Protein AF-A0A2T6C7V6-F1 (afdb_monomer)

InterPro domains:
  IPR012310 DNA ligase, ATP-dependent, central [PF01068] (14-71)

Secondary structure (DSSP, 8-state):
-GGG-GGG--TTSPTTEEEEEEEE-B-TTS-B-HHHHHHHHH---HHHHHHHHHHS--EEEEEEEEEETTEE--

Solvent-accessible surface area (backbone atoms only — not comparable to full-atom values): 4650 Å² total; per-residue (Å²): 117,71,89,54,43,68,83,72,69,58,80,84,62,71,85,61,62,41,72,40,65,47,78,40,22,59,48,102,85,68,46,81,33,68,66,58,33,50,50,57,74,67,51,74,54,67,70,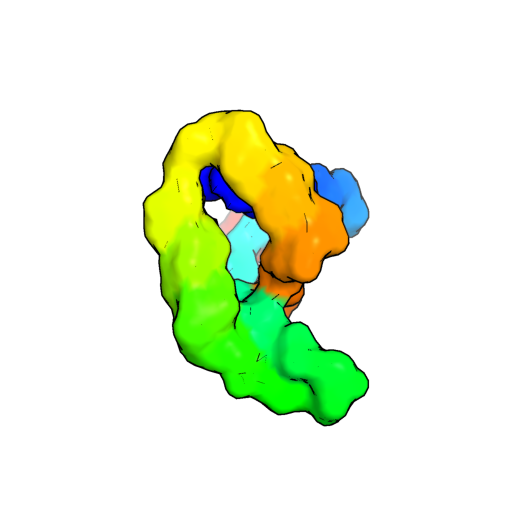58,31,61,54,36,51,74,77,60,50,74,44,80,49,72,80,45,64,43,31,47,80,91,44,76,49,134

Structure (mmCIF, N/CA/C/O backbone):
data_AF-A0A2T6C7V6-F1
#
_entry.id   AF-A0A2T6C7V6-F1
#
loop_
_atom_site.group_PDB
_atom_site.id
_atom_site.type_symbol
_atom_site.label_atom_id
_atom_site.label_alt_id
_atom_site.label_comp_id
_atom_site.label_asym_id
_atom_site.label_entity_id
_atom_site.label_seq_id
_atom_site.pdbx_PDB_ins_code
_atom_site.Cartn_x
_atom_site.Cartn_y
_atom_site.Cartn_z
_atom_site.occupancy
_atom_site.B_iso_or_equiv
_atom_site.auth_seq_id
_atom_site.auth_comp_id
_atom_site.auth_asym_id
_atom_site.auth_atom_id
_atom_site.pdbx_PDB_model_num
ATOM 1 N N . MET A 1 1 ? 6.370 10.982 0.186 1.00 81.56 1 MET A N 1
ATOM 2 C CA . MET A 1 1 ? 5.831 9.611 0.053 1.00 81.56 1 MET A CA 1
ATOM 3 C C . MET A 1 1 ? 4.703 9.554 -0.972 1.00 81.56 1 MET A C 1
ATOM 5 O O . MET A 1 1 ? 4.811 8.746 -1.876 1.00 81.56 1 MET A O 1
ATOM 9 N N . THR A 1 2 ? 3.703 10.440 -0.906 1.00 89.75 2 THR A N 1
ATOM 10 C CA . THR A 1 2 ? 2.492 10.437 -1.759 1.00 89.75 2 THR A CA 1
ATOM 11 C C . THR A 1 2 ? 2.736 10.347 -3.269 1.00 89.75 2 THR A C 1
ATOM 13 O O . THR A 1 2 ? 2.128 9.525 -3.941 1.00 89.75 2 THR A O 1
ATOM 16 N N . HIS A 1 3 ? 3.677 11.122 -3.819 1.00 92.81 3 HIS A N 1
ATOM 17 C CA . HIS A 1 3 ? 3.980 11.106 -5.261 1.00 92.81 3 HIS A CA 1
ATOM 18 C C . HIS A 1 3 ? 4.545 9.769 -5.777 1.00 92.81 3 HIS A C 1
ATOM 20 O O . HIS A 1 3 ? 4.699 9.602 -6.981 1.00 92.81 3 HIS A O 1
ATOM 26 N N . ARG A 1 4 ? 4.910 8.846 -4.879 1.00 94.75 4 ARG A N 1
ATOM 27 C CA . ARG A 1 4 ? 5.505 7.545 -5.222 1.00 94.75 4 ARG A CA 1
ATOM 28 C C . ARG A 1 4 ? 4.458 6.462 -5.462 1.00 94.75 4 ARG A C 1
ATOM 30 O O . ARG A 1 4 ? 4.821 5.405 -5.965 1.00 94.75 4 ARG A O 1
ATOM 37 N N . PHE A 1 5 ? 3.200 6.750 -5.131 1.00 94.88 5 PHE A N 1
ATOM 38 C CA . PHE A 1 5 ? 2.067 5.849 -5.310 1.00 94.88 5 PHE A CA 1
ATOM 39 C C . PHE A 1 5 ? 0.929 6.570 -6.052 1.00 94.88 5 PHE A C 1
ATOM 41 O O . PHE A 1 5 ? -0.065 6.945 -5.424 1.00 94.88 5 PHE A O 1
ATOM 48 N N . PRO A 1 6 ? 1.098 6.894 -7.350 1.00 93.12 6 PRO A N 1
ATOM 49 C CA . PRO A 1 6 ? 0.047 7.528 -8.143 1.00 93.12 6 PRO A CA 1
ATOM 50 C C . PRO A 1 6 ? -1.260 6.728 -8.142 1.00 93.12 6 PRO A C 1
ATOM 52 O O . PRO A 1 6 ? -2.324 7.338 -8.059 1.00 93.12 6 PRO A O 1
ATOM 55 N N . GLU A 1 7 ? -1.183 5.395 -8.134 1.00 91.50 7 GLU A N 1
ATOM 56 C CA . GLU A 1 7 ? -2.345 4.506 -8.076 1.00 91.50 7 GLU A CA 1
ATOM 57 C C . GLU A 1 7 ? -3.204 4.684 -6.812 1.00 91.50 7 GLU A C 1
ATOM 59 O O . GLU A 1 7 ? -4.383 4.348 -6.821 1.00 91.50 7 GLU A O 1
ATOM 64 N N . LEU A 1 8 ? -2.647 5.246 -5.731 1.00 91.88 8 LEU A N 1
ATOM 65 C CA . LEU A 1 8 ? -3.365 5.480 -4.472 1.00 91.88 8 LEU A CA 1
ATOM 66 C C . LEU A 1 8 ? -3.960 6.886 -4.359 1.00 91.88 8 LEU A C 1
ATOM 68 O O . LEU A 1 8 ? -4.590 7.206 -3.353 1.00 91.88 8 LEU A O 1
ATOM 72 N N . GLN A 1 9 ? -3.770 7.750 -5.357 1.00 88.75 9 GLN A N 1
ATOM 73 C CA . GLN A 1 9 ? -4.329 9.108 -5.356 1.00 88.75 9 GLN A CA 1
ATOM 74 C C . GLN A 1 9 ? -5.789 9.127 -5.833 1.00 88.75 9 GLN A C 1
ATOM 76 O O . GLN A 1 9 ? -6.224 10.069 -6.497 1.00 88.75 9 GLN A O 1
ATOM 81 N N . ASP A 1 10 ? -6.542 8.079 -5.500 1.00 76.94 10 ASP A N 1
ATOM 82 C CA . ASP A 1 10 ? -7.928 7.920 -5.909 1.00 76.94 10 ASP A CA 1
ATOM 83 C C . ASP A 1 10 ? -8.820 8.994 -5.269 1.00 76.94 10 ASP A C 1
ATOM 85 O O . ASP A 1 10 ? -8.860 9.195 -4.053 1.00 76.94 10 ASP A O 1
ATOM 89 N N . SER A 1 11 ? -9.577 9.678 -6.122 1.00 72.00 11 SER A N 1
ATOM 90 C CA . SER A 1 11 ? -10.582 10.665 -5.735 1.00 72.00 11 SER A CA 1
ATOM 91 C C . SER A 1 11 ? -11.833 10.069 -5.076 1.00 72.00 11 SER A C 1
ATOM 93 O O . SER A 1 11 ? -12.652 10.83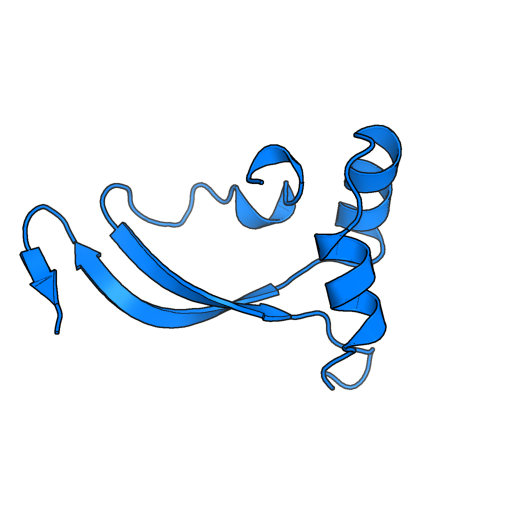0 -4.559 1.00 72.00 11 SER A O 1
ATOM 95 N N . SER A 1 12 ? -12.004 8.743 -5.103 1.00 85.81 12 SER A N 1
ATOM 96 C CA . SER A 1 12 ? -13.177 8.054 -4.554 1.00 85.81 12 SER A CA 1
ATOM 97 C C . SER A 1 12 ? -13.231 8.064 -3.021 1.00 85.81 12 SER A C 1
ATOM 99 O O . SER A 1 12 ? -14.322 8.010 -2.448 1.00 85.81 12 SER A O 1
ATOM 101 N N . ILE A 1 13 ? -12.083 8.192 -2.341 1.00 85.44 13 ILE A N 1
ATOM 102 C CA . ILE A 1 13 ? -12.022 8.235 -0.877 1.00 85.44 13 ILE A CA 1
ATOM 103 C C . ILE A 1 13 ? -12.480 9.619 -0.378 1.00 85.44 13 ILE A C 1
ATOM 105 O O . ILE A 1 13 ? -11.906 10.644 -0.767 1.00 85.44 13 ILE A O 1
ATOM 109 N N . PRO A 1 14 ? -13.488 9.694 0.514 1.00 87.69 14 PRO A N 1
ATOM 110 C CA . PRO A 1 14 ? -13.957 10.963 1.056 1.00 87.69 14 PRO A CA 1
ATOM 111 C C . PRO A 1 14 ? -12.856 11.752 1.772 1.00 87.69 14 PRO A C 1
ATOM 113 O O . PRO A 1 14 ? -12.043 11.214 2.523 1.00 87.69 14 PRO A O 1
ATOM 116 N N . LYS A 1 15 ? -12.871 13.076 1.607 1.00 90.50 15 LYS A N 1
ATOM 117 C CA . LYS A 1 15 ? -11.961 13.964 2.342 1.00 90.50 15 LYS A CA 1
ATOM 118 C C . LYS A 1 15 ? -12.259 13.954 3.844 1.00 90.50 15 LYS A C 1
ATOM 120 O O . LYS A 1 15 ? -13.412 13.841 4.261 1.00 90.50 15 LYS A O 1
ATOM 125 N N . GLY A 1 16 ? -11.216 14.198 4.639 1.00 93.19 16 GLY A N 1
ATOM 126 C CA . GLY A 1 16 ? -11.320 14.311 6.097 1.00 93.19 16 GLY A CA 1
ATOM 127 C C . GLY A 1 16 ? -11.329 12.968 6.823 1.00 93.19 16 GLY A C 1
ATOM 128 O O . GLY A 1 16 ? -11.855 12.904 7.932 1.00 93.19 16 GLY A O 1
ATOM 129 N N . LEU A 1 17 ? -10.778 11.930 6.188 1.00 94.50 17 LEU A N 1
ATOM 130 C CA . LEU A 1 17 ? -10.511 10.618 6.767 1.00 94.50 17 LEU A CA 1
ATOM 131 C C . LEU A 1 17 ? -9.016 10.476 7.085 1.00 94.50 17 LEU A C 1
ATOM 133 O O . LEU A 1 17 ? -8.176 10.958 6.323 1.00 94.50 17 LEU A O 1
ATOM 137 N N . VAL A 1 18 ? -8.695 9.783 8.175 1.00 95.31 18 VAL A N 1
ATOM 138 C CA . VAL A 1 18 ? -7.373 9.184 8.405 1.00 95.31 18 VAL A CA 1
ATOM 139 C C . VAL A 1 18 ? -7.595 7.693 8.582 1.00 95.31 18 VAL A C 1
ATOM 141 O O . VAL A 1 18 ? -8.303 7.283 9.498 1.00 95.31 18 VAL A O 1
ATOM 144 N N . LEU A 1 19 ? -7.027 6.912 7.673 1.00 94.88 19 LEU A N 1
ATOM 145 C CA . LEU A 1 19 ? -7.108 5.459 7.665 1.00 94.88 19 LEU A CA 1
ATOM 146 C C . LEU A 1 19 ? -5.748 4.900 8.072 1.00 94.88 19 LEU A C 1
ATOM 148 O O . LEU A 1 19 ? -4.720 5.450 7.665 1.00 94.88 19 LEU A O 1
ATOM 152 N N . ASP A 1 20 ? -5.759 3.829 8.856 1.00 96.25 20 ASP A N 1
ATOM 153 C CA . ASP A 1 20 ? -4.580 3.003 9.085 1.00 96.25 20 ASP A CA 1
ATOM 154 C C . ASP A 1 20 ? -4.677 1.726 8.253 1.00 96.25 20 ASP A C 1
ATOM 156 O O . ASP A 1 20 ? -5.755 1.159 8.034 1.00 96.25 20 ASP A O 1
ATOM 160 N N . GLY A 1 21 ? -3.541 1.309 7.718 1.00 95.12 21 GLY A N 1
ATOM 161 C CA . GLY A 1 21 ? -3.503 0.227 6.757 1.00 95.12 21 GLY A CA 1
ATOM 162 C C . GLY A 1 21 ? -2.096 -0.142 6.324 1.00 95.12 21 GLY A C 1
ATOM 163 O O . GLY A 1 21 ? -1.117 0.544 6.617 1.00 95.12 21 GLY A O 1
ATOM 164 N N . GLU A 1 22 ? -2.017 -1.207 5.540 1.00 96.19 22 GLU A N 1
ATOM 165 C CA . GLU A 1 22 ? -0.770 -1.730 5.001 1.00 96.19 22 GLU A CA 1
ATOM 166 C C . GLU A 1 22 ? -0.754 -1.638 3.472 1.00 96.19 22 GLU A C 1
ATOM 168 O O . GLU A 1 22 ? -1.763 -1.858 2.799 1.00 96.19 22 GLU A O 1
ATOM 173 N N . LEU A 1 23 ? 0.407 -1.302 2.908 1.00 95.88 23 LEU A N 1
ATOM 174 C CA . LEU A 1 23 ? 0.639 -1.444 1.475 1.00 95.88 23 LEU A CA 1
ATOM 175 C C . LEU A 1 23 ? 1.122 -2.856 1.190 1.00 95.88 23 LEU A C 1
ATOM 177 O O . LEU A 1 23 ? 2.073 -3.311 1.817 1.00 95.88 23 LEU A O 1
ATOM 181 N N . ILE A 1 24 ? 0.523 -3.508 0.200 1.00 96.69 24 ILE A N 1
ATOM 182 C CA . ILE A 1 24 ? 0.931 -4.835 -0.253 1.00 96.69 24 ILE A CA 1
ATOM 183 C C . ILE A 1 24 ? 1.138 -4.851 -1.764 1.00 96.69 24 ILE A C 1
ATOM 185 O O . ILE A 1 24 ? 0.559 -4.059 -2.508 1.00 96.69 24 ILE A O 1
ATOM 189 N N . VAL A 1 25 ? 1.935 -5.807 -2.223 1.00 97.12 25 VAL A N 1
ATOM 190 C CA . VAL A 1 25 ? 1.942 -6.267 -3.613 1.00 97.12 25 VAL A CA 1
ATOM 191 C C . VAL A 1 25 ? 1.631 -7.756 -3.583 1.00 97.12 25 VAL A C 1
ATOM 193 O O . VAL A 1 25 ? 2.069 -8.448 -2.666 1.00 97.12 25 VAL A O 1
ATOM 196 N N . THR A 1 26 ? 0.857 -8.243 -4.549 1.00 94.69 26 THR A N 1
ATOM 197 C CA . THR A 1 26 ? 0.492 -9.659 -4.647 1.00 94.69 26 THR A CA 1
ATOM 198 C C . THR A 1 26 ? 1.023 -10.276 -5.931 1.00 94.69 26 THR A C 1
ATOM 200 O O . THR A 1 26 ? 1.064 -9.605 -6.961 1.00 94.69 26 THR A O 1
ATOM 203 N N . ASP A 1 27 ? 1.381 -11.558 -5.882 1.00 91.25 27 ASP A N 1
ATOM 204 C CA . ASP A 1 27 ? 1.641 -12.357 -7.081 1.00 91.25 27 ASP A CA 1
ATOM 205 C C . ASP A 1 27 ? 0.341 -12.683 -7.845 1.00 91.25 27 ASP A C 1
ATOM 207 O O . ASP A 1 27 ? -0.768 -12.392 -7.387 1.00 91.25 27 ASP A O 1
ATOM 211 N N . ASP A 1 28 ? 0.464 -13.350 -8.995 1.00 90.31 28 ASP A N 1
ATOM 212 C CA . ASP A 1 28 ? -0.679 -13.747 -9.837 1.00 90.31 28 ASP A CA 1
ATOM 213 C C . ASP A 1 28 ? -1.651 -14.727 -9.148 1.00 90.31 28 ASP A C 1
ATOM 215 O O . ASP A 1 28 ? -2.731 -15.017 -9.662 1.00 90.31 28 ASP A O 1
ATOM 219 N N . ARG A 1 29 ? -1.275 -15.275 -7.986 1.00 93.56 29 ARG A N 1
ATOM 220 C CA . ARG A 1 29 ? -2.111 -16.150 -7.153 1.00 93.56 29 ARG A CA 1
ATOM 221 C C . ARG A 1 29 ? -2.688 -15.413 -5.941 1.00 93.56 29 ARG A C 1
ATOM 223 O O . ARG A 1 29 ? -3.298 -16.056 -5.089 1.00 93.56 29 ARG A O 1
ATOM 230 N N . GLY A 1 30 ? -2.497 -14.095 -5.852 1.00 89.94 30 GLY A N 1
ATOM 231 C CA . GLY A 1 30 ? -2.980 -13.254 -4.759 1.00 89.94 30 GLY A CA 1
ATOM 232 C C . GLY A 1 30 ? -2.152 -13.349 -3.476 1.00 89.94 30 GLY A C 1
ATOM 233 O O . GLY A 1 30 ? -2.605 -12.893 -2.428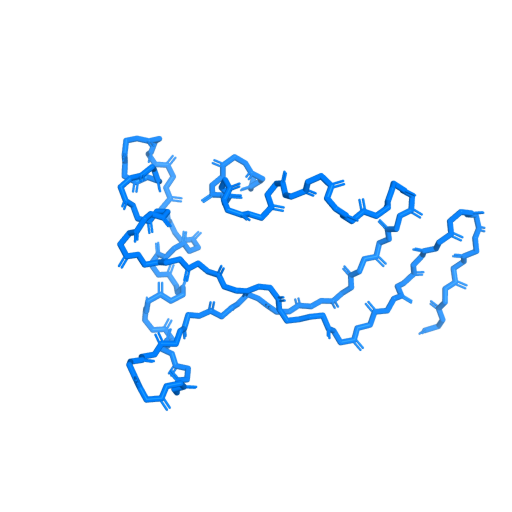 1.00 89.94 30 GLY A O 1
ATOM 234 N N . ARG A 1 31 ? -0.959 -13.954 -3.510 1.00 94.12 31 ARG A N 1
ATOM 235 C CA . ARG A 1 31 ? -0.109 -14.099 -2.319 1.00 94.12 31 ARG A CA 1
ATOM 236 C C . ARG A 1 31 ? 0.772 -12.863 -2.141 1.00 94.12 31 ARG A C 1
ATOM 238 O O . ARG A 1 31 ? 1.296 -12.382 -3.143 1.00 94.12 31 ARG A O 1
ATOM 245 N N . PRO A 1 32 ? 0.986 -12.373 -0.908 1.00 93.69 32 PRO A N 1
ATOM 246 C CA . PRO A 1 32 ? 1.872 -11.239 -0.667 1.00 93.69 32 PRO A CA 1
ATOM 247 C C . PRO A 1 32 ? 3.300 -11.481 -1.176 1.00 93.69 32 PRO A C 1
ATOM 249 O O . PRO A 1 32 ? 3.898 -12.520 -0.896 1.00 93.69 32 PRO A O 1
ATOM 252 N N . ASP A 1 33 ? 3.848 -10.493 -1.879 1.00 96.69 33 ASP A N 1
ATOM 253 C CA . ASP A 1 33 ? 5.236 -10.442 -2.331 1.00 96.69 33 ASP A CA 1
ATOM 254 C C . ASP A 1 33 ? 5.979 -9.327 -1.575 1.00 96.69 33 ASP A C 1
ATOM 256 O O . ASP A 1 33 ? 5.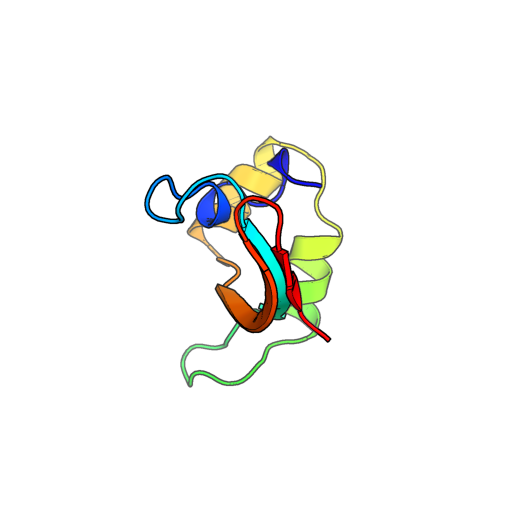867 -8.129 -1.867 1.00 96.69 33 ASP A O 1
ATOM 260 N N . PHE A 1 34 ? 6.737 -9.747 -0.560 1.00 95.25 34 PHE A N 1
ATOM 261 C CA . PHE A 1 34 ? 7.479 -8.852 0.324 1.00 95.25 34 PHE A CA 1
ATOM 262 C C . PHE A 1 34 ? 8.609 -8.107 -0.398 1.00 95.25 34 PHE A C 1
ATOM 264 O O . PH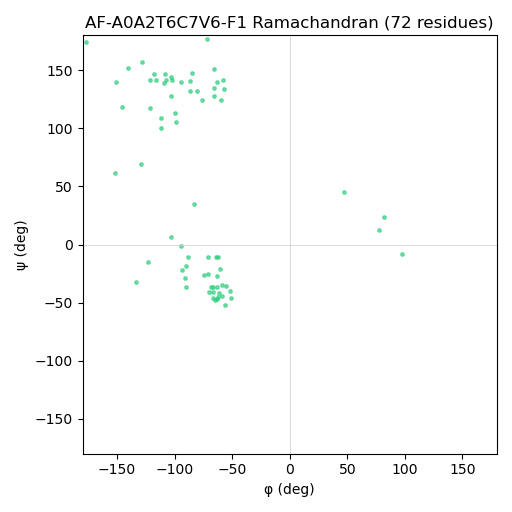E A 1 34 ? 8.865 -6.937 -0.111 1.00 95.25 34 PHE A O 1
ATOM 271 N N . GLU A 1 35 ? 9.287 -8.743 -1.352 1.00 97.06 35 GLU A N 1
ATOM 272 C CA . GLU A 1 35 ? 10.364 -8.085 -2.094 1.00 97.06 35 GLU A CA 1
ATOM 273 C C . GLU A 1 35 ? 9.795 -7.015 -3.028 1.00 97.06 35 GLU A C 1
ATOM 275 O O . GLU A 1 35 ? 10.326 -5.900 -3.116 1.00 97.06 35 GLU A O 1
ATOM 280 N N . ALA A 1 36 ? 8.671 -7.319 -3.679 1.00 97.06 36 ALA A N 1
ATOM 281 C CA . ALA A 1 36 ? 7.977 -6.394 -4.558 1.00 97.06 36 ALA A CA 1
ATOM 282 C C . ALA A 1 36 ? 7.480 -5.143 -3.822 1.00 97.06 36 ALA A C 1
ATOM 284 O O . ALA A 1 36 ? 7.696 -4.023 -4.306 1.00 97.06 36 ALA A O 1
ATOM 285 N N . VAL A 1 37 ? 6.869 -5.295 -2.642 1.00 97.12 37 VAL A N 1
ATOM 286 C CA . VAL A 1 37 ? 6.416 -4.129 -1.872 1.00 97.12 37 VAL A CA 1
ATOM 287 C C . VAL A 1 37 ? 7.596 -3.295 -1.377 1.00 97.12 37 VAL A C 1
ATOM 289 O O . VAL A 1 37 ? 7.576 -2.072 -1.524 1.00 97.12 37 VAL A O 1
ATOM 292 N N . ILE A 1 38 ? 8.683 -3.915 -0.904 1.00 97.25 38 ILE A N 1
ATOM 293 C CA . ILE A 1 38 ? 9.893 -3.183 -0.499 1.00 97.25 38 ILE A CA 1
ATOM 294 C C . ILE A 1 38 ? 10.487 -2.414 -1.685 1.00 97.25 38 ILE A C 1
ATOM 296 O O . ILE A 1 38 ? 10.829 -1.236 -1.550 1.00 97.25 38 ILE A O 1
ATOM 300 N N . LYS A 1 39 ? 10.529 -3.015 -2.878 1.00 97.38 39 LYS A N 1
ATOM 301 C CA . LYS A 1 39 ? 10.962 -2.343 -4.111 1.00 97.38 39 LYS A CA 1
ATOM 302 C C . LYS A 1 39 ? 10.107 -1.115 -4.430 1.00 97.38 39 LYS A C 1
ATOM 304 O O . LYS A 1 39 ? 10.659 -0.057 -4.757 1.00 97.38 39 LYS A O 1
ATOM 309 N N . ARG A 1 40 ? 8.778 -1.206 -4.307 1.00 97.31 40 ARG A N 1
ATOM 310 C CA . ARG A 1 40 ? 7.876 -0.047 -4.463 1.00 97.31 40 ARG A CA 1
ATOM 311 C C . ARG A 1 40 ? 8.150 1.014 -3.396 1.00 97.31 40 ARG A C 1
ATOM 313 O O . ARG A 1 40 ? 8.349 2.180 -3.732 1.00 97.31 40 ARG A O 1
ATOM 320 N N . LEU A 1 41 ? 8.280 0.610 -2.132 1.00 96.06 41 LEU A N 1
ATOM 321 C CA . LEU A 1 41 ? 8.571 1.497 -1.002 1.00 96.06 41 LEU A CA 1
ATOM 322 C C . LEU A 1 41 ? 9.936 2.192 -1.101 1.00 96.06 41 LEU A C 1
ATOM 324 O O . LEU A 1 41 ? 10.095 3.284 -0.551 1.00 96.06 41 LEU A O 1
ATOM 328 N N . GLN A 1 42 ? 10.923 1.616 -1.785 1.00 96.69 42 GLN A N 1
ATOM 329 C CA . GLN A 1 42 ? 12.260 2.200 -1.941 1.00 96.69 42 GLN A CA 1
ATOM 330 C C . GLN A 1 42 ? 12.417 3.039 -3.215 1.00 96.69 42 GLN A C 1
ATOM 332 O O . GLN A 1 42 ? 13.265 3.932 -3.250 1.00 96.69 42 GLN A O 1
ATOM 337 N N . THR A 1 43 ? 11.582 2.825 -4.235 1.00 97.50 43 THR A N 1
ATOM 338 C CA . THR A 1 43 ? 11.645 3.585 -5.492 1.00 97.50 43 THR A CA 1
ATOM 339 C C . THR A 1 43 ? 11.298 5.061 -5.255 1.00 97.50 43 THR A C 1
ATOM 341 O O . THR A 1 43 ? 10.366 5.389 -4.517 1.00 97.50 43 THR A O 1
ATOM 344 N N . ARG A 1 44 ? 12.084 5.975 -5.838 1.00 95.94 44 ARG A N 1
ATOM 345 C CA . ARG A 1 44 ? 11.931 7.441 -5.685 1.00 95.94 44 ARG A CA 1
ATOM 346 C C . ARG A 1 44 ? 11.999 8.202 -7.003 1.00 95.94 44 ARG A C 1
ATOM 348 O O . ARG A 1 44 ? 11.353 9.233 -7.130 1.00 95.94 44 ARG A O 1
ATOM 355 N N . ASP A 1 45 ? 12.784 7.700 -7.952 1.00 97.12 45 ASP A N 1
ATOM 356 C CA . ASP A 1 45 ? 12.918 8.298 -9.276 1.00 97.12 45 ASP A CA 1
ATOM 357 C C . ASP A 1 45 ? 11.551 8.337 -9.997 1.00 97.12 45 ASP A C 1
ATOM 359 O O . ASP A 1 45 ? 10.927 7.282 -10.141 1.00 97.12 45 ASP A O 1
ATOM 363 N N . PRO A 1 46 ? 11.069 9.510 -10.452 1.00 96.19 46 PRO A N 1
ATOM 364 C CA . PRO A 1 46 ? 9.731 9.651 -11.031 1.00 96.19 46 PRO A CA 1
ATOM 365 C C . PRO A 1 46 ? 9.477 8.771 -12.260 1.00 96.19 46 PRO A C 1
ATOM 367 O O . PRO A 1 46 ? 8.363 8.277 -12.442 1.00 96.19 46 PRO A O 1
ATOM 370 N N . VAL A 1 47 ? 10.501 8.542 -13.092 1.00 97.00 47 VAL A N 1
ATOM 371 C CA . VAL A 1 47 ? 10.383 7.689 -14.285 1.00 97.00 47 VAL A CA 1
ATOM 372 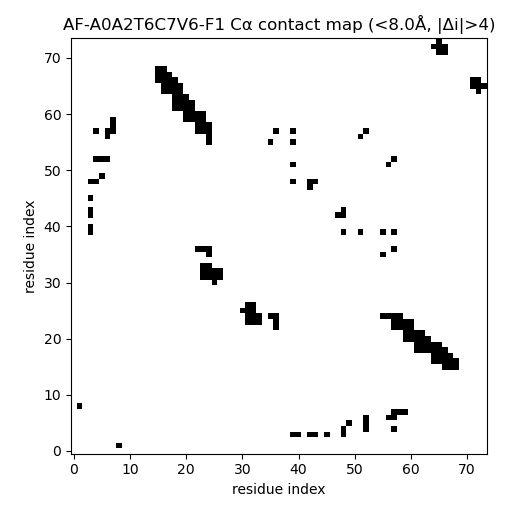C C . VAL A 1 47 ? 10.134 6.242 -13.864 1.00 97.00 47 VAL A C 1
ATOM 374 O O . VAL A 1 47 ? 9.213 5.591 -14.361 1.00 97.00 47 VAL A O 1
ATOM 377 N N . ASN A 1 48 ? 10.901 5.746 -12.893 1.00 97.44 48 ASN A N 1
ATOM 378 C CA . ASN A 1 48 ? 10.708 4.409 -12.342 1.00 97.44 48 ASN A CA 1
ATOM 379 C C . ASN A 1 48 ? 9.414 4.266 -11.538 1.00 97.44 48 ASN A C 1
ATOM 381 O O . ASN A 1 48 ? 8.783 3.215 -11.628 1.00 97.44 48 ASN A O 1
ATOM 385 N N . VAL A 1 49 ? 8.994 5.296 -10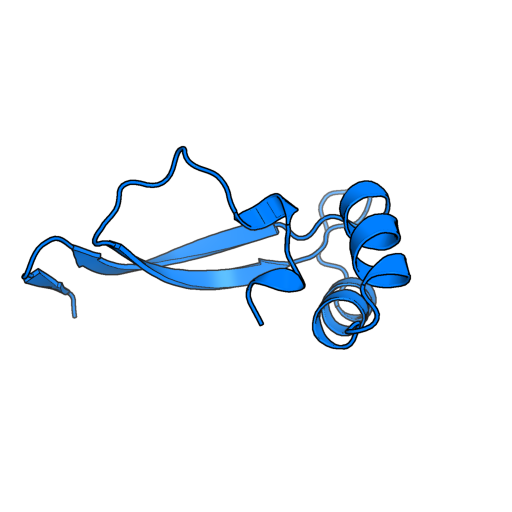.795 1.00 97.38 49 VAL A N 1
ATOM 386 C CA . VAL A 1 49 ? 7.694 5.312 -10.106 1.00 97.38 49 VAL A CA 1
ATOM 387 C C . VAL A 1 49 ? 6.573 5.081 -11.111 1.00 97.38 49 VAL A C 1
ATOM 389 O O . VAL A 1 49 ? 5.801 4.146 -10.920 1.00 97.38 49 VAL A O 1
ATOM 392 N N . LYS A 1 50 ? 6.534 5.863 -12.199 1.00 95.25 50 LYS A N 1
ATOM 393 C CA . LYS A 1 50 ? 5.511 5.753 -13.251 1.00 95.25 50 LYS A CA 1
ATOM 394 C C . LYS A 1 50 ? 5.550 4.405 -13.973 1.00 95.25 50 LYS A C 1
ATOM 396 O O . LYS A 1 50 ? 4.515 3.857 -14.333 1.00 95.25 50 LYS A O 1
ATOM 401 N N . ARG A 1 51 ? 6.743 3.846 -14.188 1.00 96.44 51 ARG A N 1
ATOM 402 C CA . ARG A 1 51 ? 6.878 2.506 -14.774 1.00 96.44 51 ARG A CA 1
ATOM 403 C C . ARG A 1 51 ? 6.299 1.436 -13.848 1.00 96.44 51 ARG A C 1
ATOM 405 O O . ARG A 1 51 ? 5.545 0.584 -14.296 1.00 96.44 51 ARG A O 1
ATOM 412 N N . LEU A 1 52 ? 6.657 1.482 -12.567 1.00 96.62 52 LEU A N 1
ATOM 413 C CA . LEU A 1 52 ? 6.241 0.480 -11.590 1.00 96.62 52 LEU A CA 1
ATOM 414 C C . LEU A 1 52 ? 4.772 0.613 -11.168 1.00 96.62 52 LEU A C 1
ATOM 416 O O . LEU A 1 52 ? 4.184 -0.398 -10.825 1.00 96.62 52 LEU A O 1
ATOM 420 N N . ASP A 1 53 ? 4.192 1.809 -11.240 1.00 94.44 53 ASP A N 1
ATOM 421 C CA . ASP A 1 53 ? 2.756 2.074 -11.045 1.00 94.44 53 ASP A CA 1
ATOM 422 C C . ASP A 1 53 ? 1.876 1.164 -11.924 1.00 94.44 53 ASP A C 1
ATOM 424 O O . ASP A 1 53 ? 0.892 0.599 -11.465 1.00 94.44 53 ASP A O 1
ATOM 428 N N . SER A 1 54 ? 2.295 0.922 -13.172 1.00 91.50 54 SER A N 1
ATOM 429 C CA . SER A 1 54 ? 1.573 0.031 -14.094 1.00 91.50 54 SER A CA 1
ATOM 430 C C . SER A 1 54 ? 2.013 -1.434 -14.028 1.00 91.50 54 SER A C 1
ATOM 432 O O . SER A 1 54 ? 1.187 -2.327 -14.188 1.00 91.50 54 SER A O 1
ATOM 434 N N . SER A 1 55 ? 3.306 -1.710 -13.821 1.00 94.19 55 SER A N 1
ATOM 435 C CA . SER A 1 55 ? 3.834 -3.083 -13.885 1.00 94.19 55 SER A CA 1
ATOM 436 C C . SER A 1 55 ? 3.814 -3.839 -12.555 1.00 94.19 55 SER A C 1
ATOM 438 O O . SER A 1 55 ? 4.035 -5.043 -12.542 1.00 94.19 55 SER A O 1
ATOM 440 N N . LEU A 1 56 ? 3.704 -3.127 -11.433 1.00 95.44 56 LEU A N 1
ATOM 441 C CA . LEU A 1 56 ? 3.792 -3.678 -10.080 1.00 95.44 56 LEU A CA 1
ATOM 442 C C . LEU A 1 56 ? 2.962 -2.808 -9.113 1.00 95.44 56 LEU A C 1
ATOM 444 O O . LEU A 1 56 ? 3.537 -2.173 -8.220 1.00 95.44 56 LEU A O 1
ATOM 448 N N . PRO A 1 57 ? 1.638 -2.710 -9.334 1.00 93.50 57 PRO A N 1
ATOM 449 C CA . PRO A 1 57 ? 0.777 -1.820 -8.565 1.00 93.50 57 PRO A CA 1
ATOM 450 C C . PRO A 1 57 ? 0.762 -2.225 -7.090 1.00 93.50 57 PRO A C 1
ATOM 452 O O . PRO A 1 57 ? 0.735 -3.416 -6.760 1.00 93.50 57 PRO A O 1
ATOM 455 N N . VAL A 1 58 ? 0.776 -1.235 -6.195 1.00 95.81 58 VAL A N 1
ATOM 456 C CA . VAL A 1 58 ? 0.504 -1.495 -4.775 1.00 95.81 58 VAL A CA 1
ATOM 457 C C . VAL A 1 58 ? -0.996 -1.482 -4.508 1.00 95.81 58 VAL A C 1
ATOM 459 O O . VAL A 1 58 ? -1.740 -0.706 -5.101 1.00 95.81 58 VAL A O 1
ATOM 462 N N . HIS A 1 59 ? -1.426 -2.293 -3.551 1.00 92.81 59 HIS A N 1
ATOM 463 C CA . HIS A 1 59 ? -2.765 -2.229 -2.979 1.00 92.81 59 HIS A CA 1
ATOM 464 C C . HIS A 1 59 ? -2.669 -1.701 -1.553 1.00 92.81 59 HIS A C 1
ATOM 466 O O . HIS A 1 59 ? -1.768 -2.088 -0.809 1.00 92.81 59 HIS A O 1
ATOM 472 N N . TYR A 1 60 ? -3.596 -0.826 -1.170 1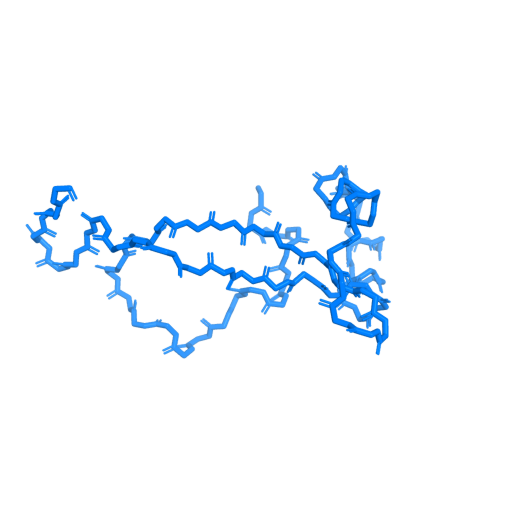.00 94.12 60 TYR A N 1
ATOM 473 C CA . TYR A 1 60 ? -3.716 -0.343 0.200 1.00 94.12 60 TYR A CA 1
ATOM 474 C C . TYR A 1 60 ? -4.829 -1.104 0.917 1.00 94.12 60 TYR A C 1
ATOM 476 O O . TYR A 1 60 ? -6.001 -0.991 0.556 1.00 94.12 60 TYR A O 1
ATOM 484 N N . VAL A 1 61 ? -4.452 -1.902 1.912 1.00 93.94 61 VAL A N 1
ATOM 485 C CA . VAL A 1 61 ? -5.369 -2.692 2.733 1.00 93.94 61 VAL A CA 1
ATOM 486 C C . VAL A 1 61 ? -5.613 -1.938 4.030 1.00 93.94 61 VAL A C 1
ATOM 488 O O . VAL A 1 61 ? -4.747 -1.877 4.899 1.00 93.94 61 VAL A O 1
ATOM 491 N N . VAL A 1 62 ? -6.795 -1.345 4.140 1.00 94.56 62 VAL A N 1
ATOM 492 C CA . VAL A 1 62 ? -7.228 -0.601 5.326 1.00 94.56 62 VAL A CA 1
ATOM 493 C C . VAL A 1 62 ? -7.719 -1.582 6.383 1.00 94.56 62 VAL A C 1
ATOM 495 O O . VAL A 1 62 ? -8.542 -2.445 6.078 1.00 94.56 62 VAL A O 1
ATOM 498 N N . PHE A 1 63 ? -7.253 -1.422 7.618 1.00 96.19 63 PHE A N 1
ATOM 499 C CA . PHE A 1 63 ? -7.741 -2.195 8.762 1.00 96.19 63 PHE A CA 1
ATOM 500 C C . PHE A 1 63 ? -8.284 -1.321 9.895 1.00 96.19 63 PHE A C 1
ATOM 502 O O . PHE A 1 63 ? -9.021 -1.848 10.724 1.00 96.19 63 PHE A O 1
ATOM 509 N N . ASP A 1 64 ? -7.997 -0.012 9.906 1.00 96.44 64 ASP A N 1
ATOM 510 C CA . ASP A 1 64 ? -8.549 0.904 10.907 1.00 96.44 64 ASP A CA 1
ATOM 511 C C . ASP A 1 64 ? -8.958 2.270 10.335 1.00 96.44 64 ASP A C 1
ATOM 513 O O . ASP A 1 64 ? -8.395 2.770 9.356 1.00 96.44 64 ASP A O 1
ATOM 517 N N . LEU A 1 65 ? -9.938 2.897 10.980 1.00 95.62 65 LEU A N 1
ATOM 518 C CA . LEU A 1 65 ? -10.344 4.279 10.760 1.00 95.62 65 LEU A CA 1
ATOM 519 C C . LEU A 1 65 ? -9.975 5.066 12.009 1.00 95.62 65 LEU A C 1
ATOM 521 O O . LEU A 1 65 ? -10.659 4.949 13.011 1.00 95.62 65 LEU A O 1
ATOM 525 N N . LEU A 1 66 ? -8.970 5.932 11.923 1.00 96.94 66 LEU A N 1
ATOM 526 C CA . LEU A 1 66 ? -8.479 6.693 13.075 1.00 96.94 66 LEU A CA 1
ATOM 527 C C . LEU A 1 66 ? -9.175 8.049 13.237 1.00 96.94 66 LEU A C 1
ATOM 529 O O . LEU A 1 66 ? -9.284 8.580 14.342 1.00 96.94 66 LEU A O 1
ATOM 533 N N . TYR A 1 67 ? -9.632 8.654 12.138 1.00 97.50 67 TYR A N 1
ATOM 534 C CA . TYR A 1 67 ? -10.269 9.971 12.173 1.00 97.50 67 TYR A CA 1
ATOM 535 C C . TYR A 1 67 ? -11.286 10.151 11.056 1.00 97.50 67 TYR A C 1
ATOM 537 O O . TYR A 1 67 ? -11.023 9.812 9.903 1.00 97.50 67 TYR A O 1
ATOM 545 N N . HIS A 1 68 ? -12.410 10.785 11.379 1.00 96.12 68 HIS A N 1
ATOM 546 C CA . HIS A 1 68 ? -13.391 11.240 10.403 1.00 96.12 68 HIS A CA 1
ATOM 547 C C . HIS A 1 68 ? -14.043 12.545 10.871 1.00 96.12 68 HIS A C 1
ATOM 549 O O . HIS A 1 68 ? -14.713 12.576 11.900 1.00 96.12 68 HIS A O 1
ATOM 555 N N . ARG A 1 69 ? -13.876 13.629 10.098 1.00 93.69 69 ARG A N 1
ATOM 556 C CA . ARG A 1 69 ? -14.624 14.903 10.252 1.00 93.69 69 ARG A CA 1
ATOM 557 C C . ARG A 1 69 ? -14.708 15.450 11.691 1.00 93.69 69 ARG A C 1
ATOM 559 O O . ARG A 1 69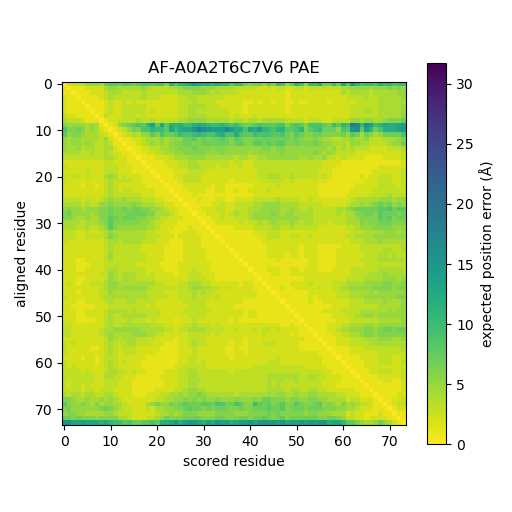 ? -15.760 15.903 12.130 1.00 93.69 69 ARG A O 1
ATOM 566 N N . GLY A 1 70 ? -13.591 15.451 12.409 1.00 94.88 70 GLY A N 1
ATOM 567 C CA . GLY A 1 70 ? -13.495 16.010 13.765 1.00 94.88 70 GLY A CA 1
ATOM 568 C C . GLY A 1 70 ? -13.623 14.981 14.883 1.00 94.88 70 GLY A C 1
ATOM 569 O O . GLY A 1 70 ? -13.359 15.320 16.032 1.00 94.88 70 GLY A O 1
ATOM 570 N N . SER A 1 71 ? -13.970 13.738 14.557 1.00 96.19 71 SER A N 1
ATOM 571 C CA . SER A 1 71 ? -14.023 12.634 15.511 1.00 96.19 71 SER A CA 1
ATOM 572 C C . SER A 1 71 ? -12.804 11.734 15.347 1.00 96.19 71 SER A C 1
ATOM 574 O O . SER A 1 71 ? -12.516 11.284 14.238 1.00 96.19 71 SER A O 1
ATOM 576 N N . THR A 1 72 ? -12.108 11.481 16.454 1.00 96.50 72 THR A N 1
ATOM 577 C CA . THR A 1 72 ? -11.032 10.487 16.554 1.00 96.50 72 THR A CA 1
ATOM 578 C C . THR A 1 72 ? -11.611 9.180 17.075 1.00 96.50 72 THR A C 1
ATOM 580 O O . THR A 1 72 ? -12.457 9.196 17.971 1.00 96.50 72 THR A O 1
ATOM 583 N N . PHE A 1 73 ? -11.155 8.071 16.514 1.00 92.19 73 PHE A N 1
ATOM 584 C CA . PHE A 1 73 ? -11.563 6.723 16.884 1.00 92.19 73 PHE A CA 1
ATOM 585 C C . PHE A 1 73 ? -10.403 6.027 17.617 1.00 92.19 73 PHE A C 1
ATOM 587 O O . PHE A 1 73 ? -9.248 6.390 17.375 1.00 92.19 73 PHE A O 1
ATOM 594 N N . PRO A 1 74 ? -10.720 5.156 18.591 1.00 81.25 74 PRO A N 1
ATOM 595 C CA . PRO A 1 74 ? -9.736 4.500 19.449 1.00 81.25 74 PRO A CA 1
ATOM 596 C C . PRO A 1 74 ? -8.860 3.500 18.701 1.00 81.25 74 PRO A C 1
ATOM 598 O O . PRO A 1 74 ? -9.383 2.878 17.756 1.00 81.25 74 PRO A O 1
#

pLDDT: mean 93.63, std 4.7, range [72.0, 97.5]

Mean predicted aligned error: 3.26 Å

Sequence (74 aa):
MTHRFPELQDSSIPKGLVLDGELIVTDDRGRPDFEAVIKRLQTRDPVNVKRLDSSLPVHYVVFDLLYHRGSTFP

Radius of gyration: 13.93 Å; Cα contacts (8 Å, |Δi|>4): 94; chains: 1; bounding box: 28×32×34 Å

Organism: NCBI:txid1242148

Foldseek 3Di:
DVLLAPVPPDPPDDPWWDFDWDKFWADPVRHTDPVLVVVSVPDDPNVVSVVCCPVTHIDTGTDDTQTHDPDGDD